Protein AF-A0A7Y5VVN1-F1 (afdb_monomer)

pLDDT: mean 83.32, std 8.62, range [53.25, 93.5]

Mean predicted aligned error: 12.23 Å

Solvent-accessible surface area (backbone atoms only — not comparable to full-atom values): 7296 Å² total; per-residue (Å²): 128,84,57,70,64,60,58,51,52,52,53,51,50,50,51,51,52,53,50,51,52,50,50,52,52,52,50,54,54,49,53,54,53,54,54,49,50,56,51,49,56,57,48,55,59,48,49,54,55,50,52,54,50,51,52,41,50,59,32,24,63,52,38,80,46,78,22,65,42,92,61,49,91,70,41,42,80,76,43,78,75,47,80,44,75,35,67,82,24,85,40,55,68,59,14,46,44,52,39,33,23,52,26,30,73,74,67,20,33,23,36,26,44,43,45,70,49,76,45,97,85,70,27,10,25,18,36,28,34,17,21,34,63,44,66,64,92,115

Secondary structure (DSSP, 8-state):
---HHHHHHHHHHHHHHHHHHHHHHHHHHHHHHHHHHHHHHHHHHHHHHHHHHHHHHHHHTT--EE-SSS-BTTEEEEEEEEEEEEEEESSHHHHHHHHHHHHHHTT-SEEEEEEEEE-TTS-EEEEEEEEEEEETT-

Sequence (138 aa):
MPDAWVVAWVAGGVCVVVLAVAIRWWQRRREAAYDARRRAELRESRGYLYMQQQELERLAARIIATSSTATIAGFQIVRQIEAVFTDGHISPTRAVDVLKALAAEKGGNAIVNLASERLPTGKCAARGDAVIVRTLDA

Radius of gyration: 32.01 Å; Cα contacts (8 Å, |Δi|>4): 205; chains: 1; bounding box: 62×28×98 Å

Nearest PDB structures (foldseek):
  1y2i-assembly1_C  TM=7.607E-01  e=6.158E-05  Shigella flexneri 2a str. 2457T
  2lqj-assembly1_A  TM=5.745E-01  e=5.758E+00  Mycobacterium tuberculosis
  1q5v-assembly1_D  TM=4.647E-01  e=3.005E+00  Escherichia coli
  7dl8-assembly1_D  TM=3.189E-01  e=4.439E+00  Trypanosoma brucei
  6dzs-assembly2_C  TM=3.617E-01  e=8.506E+00  Mycolicibacterium hassiacum DSM 44199

Foldseek 3Di:
DPDVVVVVVVVVVVVVVVVVVVVVVVVVVVVVVVVVVVVVVVVVVVVVVVVVVVLLQVLLVLQPEEELAPDTPQKDFPDWQFKFKDWDAQDQVVQVSNSSSVLSVSVANHWHNWDKDQDPVNIIMIITTGTHIDGPVD

Structure (mmCIF, N/CA/C/O backbone):
data_AF-A0A7Y5VVN1-F1
#
_entry.id   AF-A0A7Y5VVN1-F1
#
loop_
_atom_site.group_PDB
_atom_site.id
_atom_site.type_symbol
_atom_site.label_atom_id
_atom_site.label_alt_id
_atom_site.label_comp_id
_atom_site.label_asym_id
_atom_site.label_entity_id
_atom_site.label_seq_id
_atom_site.pdbx_PDB_ins_code
_atom_site.Cartn_x
_atom_site.Cartn_y
_atom_site.Cartn_z
_atom_site.occupancy
_atom_site.B_iso_or_equiv
_atom_site.auth_seq_id
_atom_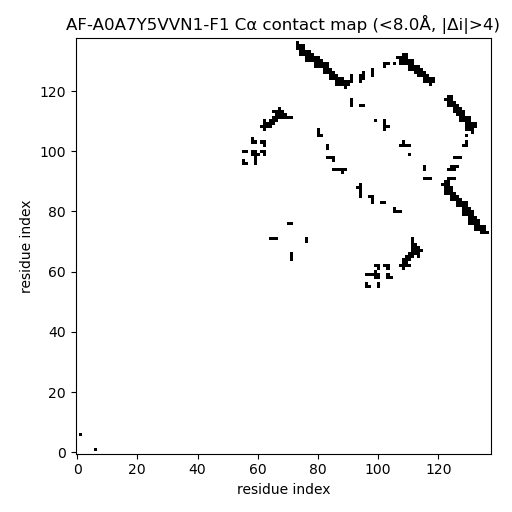site.auth_comp_id
_atom_site.auth_asym_id
_atom_site.auth_atom_id
_atom_site.pdbx_PDB_model_num
ATOM 1 N N . MET A 1 1 ? 28.825 9.425 -78.117 1.00 56.09 1 MET A N 1
ATOM 2 C CA . MET A 1 1 ? 29.309 8.386 -77.186 1.00 56.09 1 MET A CA 1
ATOM 3 C C . MET A 1 1 ? 29.594 9.092 -75.878 1.00 56.09 1 MET A C 1
ATOM 5 O O . MET A 1 1 ? 30.471 9.942 -75.904 1.00 56.09 1 MET A O 1
ATOM 9 N N . PRO A 1 2 ? 28.807 8.870 -74.812 1.00 60.62 2 PRO A N 1
ATOM 10 C CA . PRO A 1 2 ? 29.066 9.524 -73.538 1.00 60.62 2 PRO A CA 1
ATOM 11 C C . PRO A 1 2 ? 30.430 9.076 -73.013 1.00 60.62 2 PRO A C 1
ATOM 13 O O . PRO A 1 2 ? 30.760 7.890 -73.003 1.00 60.62 2 PRO A O 1
ATOM 16 N N . ASP A 1 3 ? 31.227 10.064 -72.654 1.00 64.56 3 ASP A N 1
ATOM 17 C CA . ASP A 1 3 ? 32.607 9.987 -72.211 1.00 64.56 3 ASP A CA 1
ATOM 18 C C . ASP A 1 3 ? 32.690 9.008 -71.033 1.00 64.56 3 ASP A C 1
ATOM 20 O O . ASP A 1 3 ? 31.977 9.153 -70.040 1.00 64.56 3 ASP A O 1
ATOM 24 N N . ALA A 1 4 ? 33.544 7.984 -71.139 1.00 71.50 4 ALA A N 1
ATOM 25 C CA . ALA A 1 4 ? 33.638 6.880 -70.172 1.00 71.50 4 ALA A CA 1
ATOM 26 C C . ALA A 1 4 ? 33.829 7.347 -68.711 1.00 71.50 4 ALA A C 1
ATOM 28 O O . ALA A 1 4 ? 33.466 6.646 -67.767 1.00 71.50 4 ALA A O 1
ATOM 29 N N . TRP A 1 5 ? 34.342 8.564 -68.530 1.00 64.50 5 TRP A N 1
ATOM 30 C CA . TRP A 1 5 ? 34.444 9.247 -67.247 1.00 64.50 5 TRP A CA 1
ATOM 31 C C . TRP A 1 5 ? 33.084 9.564 -66.614 1.00 64.50 5 TRP A C 1
ATOM 33 O O . TRP A 1 5 ? 32.902 9.314 -65.427 1.00 64.50 5 TRP A O 1
ATOM 43 N N . VAL A 1 6 ? 32.098 10.037 -67.379 1.00 71.56 6 VAL A N 1
ATOM 44 C CA . VAL A 1 6 ? 30.756 10.351 -66.857 1.00 71.56 6 VAL A CA 1
ATOM 45 C C . VAL A 1 6 ? 30.066 9.082 -66.354 1.00 71.56 6 VAL A C 1
ATOM 47 O O . VAL A 1 6 ? 29.467 9.082 -65.281 1.00 71.56 6 VAL A O 1
ATOM 50 N N . VAL A 1 7 ? 30.217 7.969 -67.075 1.00 74.00 7 VAL A N 1
ATOM 51 C CA . VAL A 1 7 ? 29.655 6.671 -66.669 1.00 74.00 7 VAL A CA 1
ATOM 52 C C . VAL A 1 7 ? 30.308 6.164 -65.379 1.00 74.00 7 VAL A C 1
ATOM 54 O O . VAL A 1 7 ? 29.606 5.682 -64.491 1.00 74.00 7 VAL A O 1
ATOM 57 N N . ALA A 1 8 ? 31.626 6.328 -65.230 1.00 74.50 8 ALA A N 1
ATOM 58 C CA . ALA A 1 8 ? 32.343 5.946 -64.015 1.00 74.50 8 ALA A CA 1
ATOM 59 C C . ALA A 1 8 ? 31.905 6.769 -62.787 1.00 74.50 8 ALA A C 1
ATOM 61 O O . ALA A 1 8 ? 31.679 6.205 -61.715 1.00 74.50 8 ALA A O 1
ATOM 62 N N . TRP A 1 9 ? 31.711 8.083 -62.945 1.00 77.38 9 TRP A N 1
ATOM 63 C CA . TRP A 1 9 ? 31.234 8.959 -61.867 1.00 77.38 9 TRP A CA 1
ATOM 64 C C . TRP A 1 9 ? 29.782 8.675 -61.471 1.00 77.38 9 TRP A C 1
ATOM 66 O O . TRP A 1 9 ? 29.466 8.637 -60.280 1.00 77.38 9 TRP A O 1
ATOM 76 N N . VAL A 1 10 ? 28.904 8.410 -62.443 1.00 78.69 10 VAL A N 1
ATOM 77 C CA . VAL A 1 10 ? 27.504 8.044 -62.174 1.00 78.69 10 VAL A CA 1
ATOM 78 C C . VAL A 1 10 ? 27.424 6.683 -61.476 1.00 78.69 10 VAL A C 1
ATOM 80 O O . VAL A 1 10 ? 26.712 6.553 -60.481 1.00 78.69 10 VAL A O 1
ATOM 83 N N . ALA A 1 11 ? 28.197 5.689 -61.923 1.00 80.12 11 ALA A N 1
ATOM 84 C CA . ALA A 1 11 ? 28.250 4.378 -61.276 1.00 80.12 11 ALA A CA 1
ATOM 85 C C . ALA A 1 11 ? 28.786 4.464 -59.835 1.00 80.12 11 ALA A C 1
ATOM 87 O O . ALA A 1 11 ? 28.209 3.871 -58.922 1.00 80.12 11 ALA A O 1
ATOM 88 N N . GLY A 1 12 ? 29.837 5.260 -59.606 1.00 80.12 12 GLY A N 1
ATOM 89 C CA . GLY A 1 12 ? 30.372 5.518 -58.267 1.00 80.12 12 GLY A CA 1
ATOM 90 C C . GLY A 1 12 ? 29.356 6.204 -57.348 1.00 80.12 12 GLY A C 1
ATOM 91 O O . GLY A 1 12 ? 29.161 5.771 -56.211 1.00 80.12 12 GLY A O 1
ATOM 92 N N . GLY A 1 13 ? 28.648 7.220 -57.852 1.00 83.69 13 GLY A N 1
ATOM 93 C CA . GLY A 1 13 ? 27.611 7.933 -57.103 1.00 83.69 13 GLY A CA 1
ATOM 94 C C . GLY A 1 13 ? 26.441 7.034 -56.700 1.00 83.69 13 GLY A C 1
ATOM 95 O O . GLY A 1 13 ? 26.008 7.063 -55.547 1.00 83.69 13 GLY A O 1
ATOM 96 N N . VAL A 1 14 ? 25.973 6.175 -57.611 1.00 87.44 14 VAL A N 1
ATOM 97 C CA . VAL A 1 14 ? 24.902 5.206 -57.323 1.00 87.44 14 VAL A CA 1
ATOM 98 C C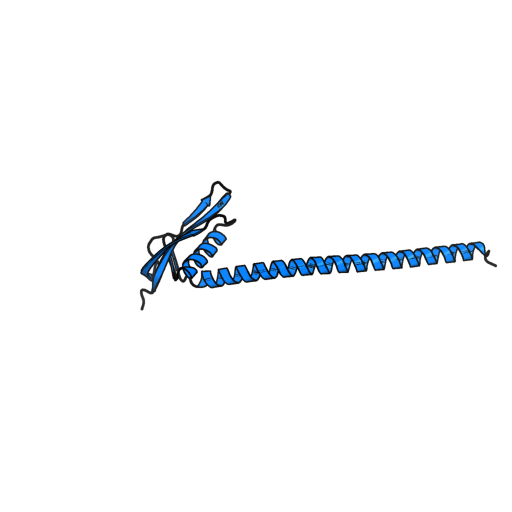 . VAL A 1 14 ? 25.336 4.218 -56.242 1.00 87.44 14 VAL A C 1
ATOM 100 O O . VAL A 1 14 ? 24.580 3.982 -55.299 1.00 87.44 14 VAL A O 1
ATOM 103 N N . CYS A 1 15 ? 26.563 3.697 -56.313 1.00 87.00 15 CYS A N 1
ATOM 104 C CA . CYS A 1 15 ? 27.092 2.805 -55.283 1.00 87.00 15 CYS A CA 1
ATOM 105 C C . CYS A 1 15 ? 27.110 3.470 -53.902 1.00 87.00 15 CYS A C 1
ATOM 107 O O . CYS A 1 15 ? 26.659 2.857 -52.937 1.00 87.00 15 CYS A O 1
ATOM 109 N N . VAL A 1 16 ? 27.553 4.727 -53.797 1.00 87.94 16 VAL A N 1
ATOM 110 C CA . VAL A 1 16 ? 27.586 5.460 -52.517 1.00 87.94 16 VAL A CA 1
ATOM 111 C C . VAL A 1 16 ? 26.180 5.678 -51.955 1.00 87.94 16 VAL A C 1
ATOM 113 O O . VAL A 1 16 ? 25.964 5.478 -50.759 1.00 87.94 16 VAL A O 1
ATOM 116 N N . VAL A 1 17 ? 25.206 6.032 -52.799 1.00 88.50 17 VAL A N 1
ATOM 117 C CA . VAL A 1 17 ? 23.811 6.224 -52.368 1.00 88.50 17 VAL A CA 1
ATOM 118 C C . VAL A 1 17 ? 23.209 4.913 -51.865 1.00 88.50 17 VAL A C 1
ATOM 120 O O . VAL A 1 17 ? 22.605 4.888 -50.792 1.00 88.50 17 VAL A O 1
ATOM 123 N N . VAL A 1 18 ? 23.417 3.807 -52.584 1.00 89.69 18 VAL A N 1
ATOM 124 C CA . VAL A 1 18 ? 22.940 2.480 -52.164 1.00 89.69 18 VAL A CA 1
ATOM 125 C C . VAL A 1 18 ? 23.575 2.070 -50.834 1.00 89.69 18 VAL A C 1
ATOM 127 O O . VAL A 1 18 ? 22.874 1.596 -49.937 1.00 89.69 18 VAL A O 1
ATOM 130 N N . LEU A 1 19 ? 24.876 2.318 -50.660 1.00 89.88 19 LEU A N 1
ATOM 131 C CA . LEU A 1 19 ? 25.596 2.002 -49.427 1.00 89.88 19 LEU A CA 1
ATOM 132 C C . LEU A 1 19 ? 25.097 2.848 -48.244 1.00 89.88 19 LEU A C 1
ATOM 134 O O . LEU A 1 19 ? 24.866 2.317 -47.158 1.00 89.88 19 LEU A O 1
ATOM 138 N N . ALA A 1 20 ? 24.847 4.141 -48.459 1.00 88.19 20 ALA A N 1
ATOM 139 C CA . ALA A 1 20 ? 24.303 5.038 -47.442 1.00 88.19 20 ALA A CA 1
ATOM 140 C C . ALA A 1 20 ? 22.882 4.636 -47.014 1.00 88.19 20 ALA A C 1
ATOM 142 O O . ALA A 1 20 ? 22.569 4.629 -45.820 1.00 88.19 20 ALA A O 1
ATOM 143 N N . VAL A 1 21 ? 22.028 4.244 -47.967 1.00 89.81 21 VAL A N 1
ATOM 144 C CA . VAL A 1 21 ? 20.674 3.746 -47.681 1.00 89.81 21 VAL A CA 1
ATOM 145 C C . VAL A 1 21 ? 20.737 2.435 -46.898 1.00 89.81 21 VAL A C 1
ATOM 147 O O . VAL A 1 21 ? 20.042 2.304 -45.890 1.00 89.81 21 VAL A O 1
ATOM 150 N N . ALA A 1 22 ? 21.605 1.500 -47.295 1.00 88.50 22 ALA A N 1
ATOM 151 C CA . ALA A 1 22 ? 21.787 0.229 -46.598 1.00 88.50 22 ALA A CA 1
ATOM 152 C C . ALA A 1 22 ? 22.268 0.430 -45.150 1.00 88.50 22 ALA A C 1
ATOM 154 O O . ALA A 1 22 ? 21.677 -0.133 -44.224 1.00 88.50 22 ALA A O 1
ATOM 155 N N . ILE A 1 23 ? 23.270 1.293 -44.933 1.00 87.69 23 ILE A N 1
ATOM 156 C CA . ILE A 1 23 ? 23.776 1.639 -43.594 1.00 87.69 23 ILE A CA 1
ATOM 157 C C . ILE A 1 23 ? 22.668 2.267 -42.746 1.00 87.69 23 ILE A C 1
ATOM 159 O O . ILE A 1 23 ? 22.456 1.857 -41.603 1.00 87.69 23 ILE A O 1
ATOM 163 N N . ARG A 1 24 ? 21.918 3.224 -43.301 1.00 88.25 24 ARG A N 1
ATOM 164 C CA . ARG A 1 24 ? 20.838 3.911 -42.581 1.00 88.25 24 ARG A CA 1
ATOM 165 C C . ARG A 1 24 ? 19.705 2.958 -42.199 1.00 88.25 24 ARG A C 1
ATOM 167 O O . ARG A 1 24 ? 19.129 3.084 -41.118 1.00 88.25 24 ARG A O 1
ATOM 174 N N . TRP A 1 25 ? 19.405 1.977 -43.047 1.00 85.50 25 TRP A N 1
ATOM 175 C CA . TRP A 1 25 ? 18.416 0.940 -42.753 1.00 85.50 25 TRP A CA 1
ATOM 176 C C . TRP A 1 25 ? 18.897 -0.023 -41.659 1.00 85.50 25 TRP A C 1
ATOM 178 O O . TRP A 1 25 ? 18.124 -0.397 -40.774 1.00 85.50 25 TRP A O 1
ATOM 188 N N . TRP A 1 26 ? 20.187 -0.372 -41.662 1.00 79.12 26 TRP A N 1
ATOM 189 C CA . TRP A 1 26 ? 20.816 -1.176 -40.612 1.00 79.12 26 TRP A CA 1
ATOM 190 C C . TRP A 1 26 ? 20.855 -0.465 -39.258 1.00 79.12 26 TRP A C 1
ATOM 192 O O . TRP A 1 26 ? 20.544 -1.081 -38.239 1.00 79.12 26 TRP A O 1
ATOM 202 N N . GLN A 1 27 ? 21.176 0.830 -39.240 1.00 81.00 27 GLN A N 1
ATOM 203 C CA . GLN A 1 27 ? 21.161 1.645 -38.023 1.00 81.00 27 GLN A CA 1
ATOM 204 C C . GLN A 1 27 ? 19.752 1.733 -37.431 1.00 81.00 27 GLN A C 1
ATOM 206 O O . GLN A 1 27 ? 19.569 1.381 -36.268 1.00 81.00 27 GLN A O 1
ATOM 211 N N . ARG A 1 28 ? 18.735 2.045 -38.248 1.00 78.25 28 ARG A N 1
ATOM 212 C CA . ARG A 1 28 ? 17.332 2.070 -37.793 1.00 78.25 28 ARG A CA 1
ATOM 213 C C . ARG A 1 28 ? 16.853 0.727 -37.244 1.00 78.25 28 ARG A C 1
ATOM 215 O O . ARG A 1 28 ? 16.117 0.686 -36.260 1.00 78.25 28 ARG A O 1
ATOM 222 N N . ARG A 1 29 ? 17.264 -0.389 -37.857 1.00 74.12 29 ARG A N 1
ATOM 223 C CA . ARG A 1 29 ? 16.933 -1.729 -37.342 1.00 74.12 29 ARG A CA 1
ATOM 224 C C 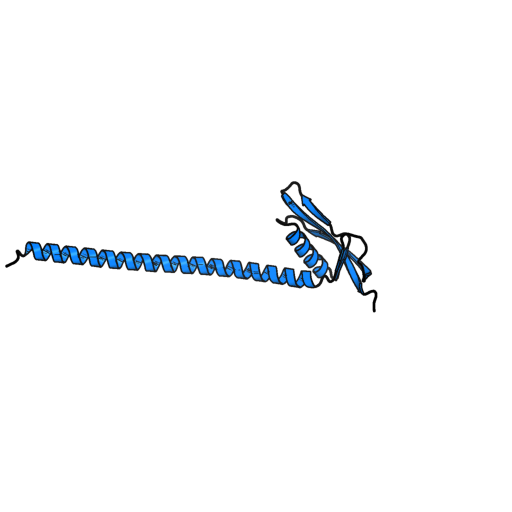. ARG A 1 29 ? 17.630 -2.033 -36.018 1.00 74.12 29 ARG A C 1
ATOM 226 O O . ARG A 1 29 ? 17.023 -2.670 -35.160 1.00 74.12 29 ARG A O 1
ATOM 233 N N . ARG A 1 30 ? 18.876 -1.585 -35.833 1.00 73.31 30 ARG A N 1
ATOM 234 C CA . ARG A 1 30 ? 19.587 -1.738 -34.556 1.00 73.31 30 ARG A CA 1
ATOM 235 C C . ARG A 1 30 ? 18.943 -0.902 -33.454 1.00 73.31 30 ARG A C 1
ATOM 237 O O . ARG A 1 30 ? 18.696 -1.445 -32.384 1.00 73.31 30 ARG A O 1
ATOM 244 N N . GLU A 1 31 ? 18.594 0.353 -33.722 1.00 73.75 31 GLU A N 1
ATOM 245 C CA . GLU A 1 31 ? 17.892 1.233 -32.772 1.00 73.75 31 GLU A CA 1
ATOM 246 C C . GLU A 1 31 ? 16.571 0.609 -32.292 1.00 73.75 31 GLU A C 1
ATOM 248 O O . GLU A 1 31 ? 16.335 0.498 -31.089 1.00 73.75 31 GLU A O 1
ATOM 253 N N . ALA A 1 32 ? 15.773 0.057 -33.214 1.00 71.50 32 ALA A N 1
ATOM 254 C CA . ALA A 1 32 ? 14.531 -0.636 -32.870 1.00 71.50 32 ALA A CA 1
ATOM 255 C C . ALA A 1 32 ? 14.745 -1.861 -31.956 1.00 71.50 32 ALA A C 1
ATOM 257 O O . ALA A 1 32 ? 13.909 -2.142 -31.094 1.00 71.50 32 ALA A O 1
ATOM 258 N N . ALA A 1 33 ? 15.861 -2.583 -32.111 1.00 72.25 33 ALA A N 1
ATOM 259 C CA . ALA A 1 33 ? 16.192 -3.730 -31.269 1.00 72.25 33 ALA A CA 1
ATOM 260 C C . ALA A 1 33 ? 16.634 -3.314 -29.853 1.00 72.25 33 ALA A C 1
ATOM 262 O O . ALA A 1 33 ? 16.254 -3.969 -28.880 1.00 72.25 33 ALA A O 1
ATOM 263 N N . TYR A 1 34 ? 17.387 -2.217 -29.718 1.00 71.44 34 TYR A N 1
ATOM 264 C CA . TYR A 1 34 ? 17.757 -1.662 -28.410 1.00 71.44 34 TYR A CA 1
ATOM 265 C C . TYR A 1 34 ? 16.530 -1.125 -27.656 1.00 71.44 34 TYR A C 1
ATOM 267 O O . TYR A 1 34 ? 16.351 -1.435 -26.476 1.00 71.44 34 TYR A O 1
ATOM 275 N N . ASP A 1 35 ? 15.628 -0.425 -28.347 1.00 74.06 35 ASP A N 1
ATOM 276 C CA . ASP A 1 35 ? 14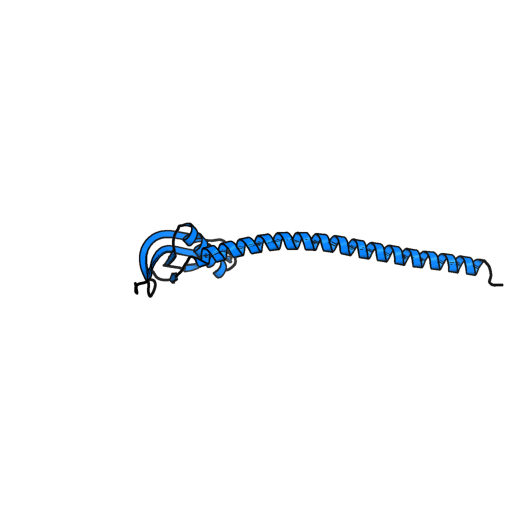.384 0.079 -27.754 1.00 74.06 35 ASP A CA 1
ATOM 277 C C . ASP A 1 35 ? 13.415 -1.038 -27.354 1.00 74.06 35 ASP A C 1
ATOM 279 O O . ASP A 1 35 ? 12.660 -0.891 -26.389 1.00 74.06 35 ASP A O 1
ATOM 283 N N . ALA A 1 36 ? 13.396 -2.154 -28.089 1.00 73.25 36 ALA A N 1
ATOM 284 C CA . ALA A 1 36 ? 12.585 -3.317 -27.740 1.00 73.25 36 ALA A CA 1
ATOM 285 C C . ALA A 1 36 ? 13.078 -3.980 -26.445 1.00 73.25 36 ALA A C 1
ATOM 287 O O . ALA A 1 36 ? 12.259 -4.322 -25.591 1.00 73.25 36 ALA A O 1
ATOM 288 N N . ARG A 1 37 ? 14.402 -4.096 -26.265 1.00 72.75 37 ARG A N 1
ATOM 289 C CA . ARG A 1 37 ? 15.011 -4.641 -25.040 1.00 72.75 37 ARG A CA 1
ATOM 290 C C . ARG A 1 37 ? 14.747 -3.747 -23.830 1.00 72.75 37 ARG A C 1
ATOM 292 O O . ARG A 1 37 ? 14.221 -4.227 -22.832 1.00 72.75 37 ARG A O 1
ATOM 299 N N . ARG A 1 38 ? 14.961 -2.432 -23.964 1.00 69.88 38 ARG A N 1
ATOM 300 C CA . ARG A 1 38 ? 14.610 -1.451 -22.919 1.00 69.88 38 ARG A CA 1
ATOM 301 C C . ARG A 1 38 ? 13.128 -1.496 -22.541 1.00 69.88 38 ARG A C 1
ATOM 303 O O . ARG A 1 38 ? 12.781 -1.378 -21.370 1.00 69.88 38 ARG A O 1
ATOM 310 N N . ARG A 1 39 ? 12.232 -1.669 -23.519 1.00 69.06 39 ARG A N 1
ATOM 311 C CA . ARG A 1 39 ? 10.790 -1.809 -23.257 1.00 69.06 39 ARG A CA 1
ATOM 312 C C . ARG A 1 39 ? 10.438 -3.125 -22.563 1.00 69.06 39 ARG A C 1
ATOM 314 O O . ARG A 1 39 ? 9.482 -3.129 -21.793 1.00 69.06 39 ARG A O 1
ATOM 321 N N . ALA A 1 40 ? 11.164 -4.211 -22.824 1.00 72.81 40 ALA A N 1
ATOM 322 C CA . ALA A 1 40 ? 10.956 -5.492 -22.152 1.00 72.81 40 ALA A CA 1
ATOM 323 C C . ALA A 1 40 ? 11.338 -5.414 -20.666 1.00 72.81 40 ALA A C 1
ATOM 325 O O . ALA A 1 40 ? 10.506 -5.731 -19.821 1.00 72.81 40 ALA A O 1
ATOM 326 N N . GLU A 1 41 ? 12.515 -4.867 -20.351 1.00 75.50 41 GLU A N 1
ATOM 327 C CA . GLU A 1 41 ? 12.968 -4.659 -18.965 1.00 75.50 41 GLU A CA 1
ATOM 328 C C . GLU A 1 41 ? 11.987 -3.773 -18.176 1.00 75.50 41 GLU A C 1
ATOM 330 O O . GLU A 1 41 ? 11.567 -4.108 -17.069 1.00 75.50 41 GLU A O 1
ATOM 335 N N . LEU A 1 42 ? 11.515 -2.676 -18.784 1.00 69.44 42 LEU A N 1
ATOM 336 C CA . LEU A 1 42 ? 10.521 -1.797 -18.157 1.00 69.44 42 LEU A CA 1
ATOM 337 C C . LEU A 1 42 ? 9.161 -2.476 -17.923 1.00 69.44 42 LEU A C 1
ATOM 339 O O . LEU A 1 42 ? 8.443 -2.085 -17.001 1.00 69.44 42 LEU A O 1
ATOM 343 N N . ARG A 1 43 ? 8.767 -3.456 -18.747 1.00 71.56 43 ARG A N 1
ATOM 344 C CA . ARG A 1 43 ? 7.519 -4.216 -18.543 1.00 71.56 43 ARG A CA 1
ATOM 345 C C . ARG A 1 43 ? 7.644 -5.177 -17.370 1.00 71.56 43 ARG A C 1
ATOM 347 O O . ARG A 1 43 ? 6.699 -5.285 -16.595 1.00 71.56 43 ARG A O 1
ATOM 354 N N . GLU A 1 44 ? 8.795 -5.820 -17.223 1.00 73.56 44 GLU A N 1
ATOM 355 C CA . GLU A 1 44 ? 9.046 -6.782 -16.152 1.00 73.56 44 GLU A CA 1
ATOM 356 C C . GLU A 1 44 ? 9.033 -6.104 -14.775 1.00 73.56 44 GLU A C 1
ATOM 358 O O . GLU A 1 44 ? 8.271 -6.506 -13.893 1.00 73.56 44 GLU A O 1
ATOM 363 N N . SER A 1 45 ? 9.745 -4.979 -14.620 1.00 73.81 45 SER A N 1
ATOM 364 C CA . SER A 1 45 ? 9.715 -4.205 -13.369 1.00 73.81 45 SER A CA 1
ATOM 365 C C . SER A 1 45 ? 8.318 -3.676 -13.030 1.00 73.81 45 SER A C 1
ATOM 367 O O . SER A 1 45 ? 7.918 -3.668 -11.866 1.00 73.81 45 SER A O 1
ATOM 369 N N . ARG A 1 46 ? 7.546 -3.239 -14.037 1.00 70.88 46 ARG A N 1
ATOM 370 C CA . ARG A 1 46 ? 6.166 -2.769 -13.826 1.00 70.88 46 ARG A CA 1
ATOM 371 C C . ARG A 1 46 ? 5.231 -3.898 -13.405 1.00 70.88 46 ARG A C 1
ATOM 373 O O . ARG A 1 46 ? 4.383 -3.666 -12.550 1.00 70.88 46 ARG A O 1
ATOM 380 N N . GLY A 1 47 ? 5.396 -5.094 -13.970 1.00 72.75 47 GLY A N 1
ATOM 381 C CA . GLY A 1 47 ? 4.610 -6.271 -13.599 1.00 72.75 47 GLY A CA 1
ATOM 382 C C . GLY A 1 47 ? 4.795 -6.645 -12.129 1.00 72.75 47 GLY A C 1
ATOM 383 O O . GLY A 1 47 ? 3.810 -6.849 -11.425 1.00 72.75 47 GLY A O 1
ATOM 384 N N . TYR A 1 48 ? 6.038 -6.636 -11.641 1.00 74.75 48 TYR A N 1
ATOM 385 C CA . TYR A 1 48 ? 6.338 -6.916 -10.234 1.00 74.75 48 TYR A CA 1
ATOM 386 C C . TYR A 1 48 ? 5.680 -5.908 -9.278 1.00 74.75 48 TYR A C 1
ATOM 388 O O . TYR A 1 48 ? 5.026 -6.294 -8.309 1.00 74.75 48 TYR A O 1
ATOM 396 N N . LEU A 1 49 ? 5.787 -4.608 -9.582 1.00 73.75 49 LEU A N 1
ATOM 397 C CA . LEU A 1 49 ? 5.144 -3.560 -8.781 1.00 73.75 49 LEU A CA 1
ATOM 398 C C . LEU A 1 49 ? 3.618 -3.689 -8.778 1.00 73.75 49 LEU A C 1
ATOM 400 O O . LEU A 1 49 ? 2.987 -3.434 -7.754 1.00 73.75 49 LEU A O 1
ATOM 404 N N . TYR A 1 50 ? 3.032 -4.083 -9.909 1.00 74.06 50 TYR A N 1
ATOM 405 C CA . TYR A 1 50 ? 1.593 -4.284 -10.020 1.00 74.06 50 TYR A CA 1
ATOM 406 C C . TYR A 1 50 ? 1.122 -5.456 -9.152 1.00 74.06 50 TYR A C 1
ATOM 408 O O . TYR A 1 50 ? 0.146 -5.313 -8.422 1.00 74.06 50 TYR A O 1
ATOM 416 N N . MET A 1 51 ? 1.853 -6.579 -9.154 1.00 76.62 51 MET A N 1
ATOM 417 C CA . MET A 1 51 ? 1.530 -7.723 -8.293 1.00 76.62 51 MET A CA 1
ATOM 418 C C . MET A 1 51 ? 1.604 -7.362 -6.804 1.00 76.62 51 MET A C 1
ATOM 420 O O . MET A 1 51 ? 0.662 -7.652 -6.069 1.00 76.62 51 MET A O 1
ATOM 424 N N . GLN A 1 52 ? 2.649 -6.646 -6.370 1.00 77.81 52 GLN A N 1
ATOM 425 C CA . GLN A 1 52 ? 2.756 -6.191 -4.977 1.00 77.81 52 GLN A CA 1
ATOM 426 C C . GLN A 1 52 ? 1.609 -5.259 -4.562 1.00 77.81 52 GLN A C 1
ATOM 428 O O . GLN A 1 52 ? 1.103 -5.350 -3.444 1.00 77.81 52 GLN A O 1
ATOM 433 N N . GLN A 1 53 ? 1.186 -4.352 -5.448 1.00 75.00 53 GLN A N 1
ATOM 434 C CA . GLN A 1 53 ? 0.037 -3.485 -5.174 1.00 75.00 53 GLN A CA 1
ATOM 435 C C . GLN A 1 53 ? -1.248 -4.296 -5.017 1.00 75.00 53 GLN A C 1
ATOM 437 O O . GLN A 1 53 ? -2.027 -4.035 -4.104 1.00 75.00 53 GLN A O 1
ATOM 442 N N . GLN A 1 54 ? -1.436 -5.309 -5.860 1.00 78.69 54 GLN A N 1
ATOM 443 C CA . GLN A 1 54 ? -2.618 -6.158 -5.825 1.00 78.69 54 GLN A CA 1
ATOM 444 C C . GLN A 1 54 ? -2.686 -7.013 -4.551 1.00 78.69 54 GLN A C 1
ATOM 446 O O . GLN A 1 54 ? -3.766 -7.234 -4.007 1.00 78.69 54 GLN A O 1
ATOM 451 N N . GLU A 1 55 ? -1.546 -7.490 -4.050 1.00 78.75 55 GLU A N 1
ATOM 452 C CA . GLU A 1 55 ? -1.472 -8.204 -2.771 1.00 78.75 55 GLU A CA 1
ATOM 453 C C . GLU A 1 55 ? -1.817 -7.299 -1.587 1.00 78.75 55 GLU A C 1
ATOM 455 O O . GLU A 1 55 ? -2.624 -7.686 -0.740 1.00 78.75 55 GLU A O 1
ATOM 460 N N . LEU A 1 56 ? -1.278 -6.075 -1.562 1.00 75.88 56 LEU A N 1
ATOM 461 C CA . LEU A 1 56 ? -1.628 -5.077 -0.548 1.00 75.88 56 LEU A CA 1
ATOM 462 C C . LEU A 1 56 ? -3.120 -4.748 -0.573 1.00 75.88 56 LEU A C 1
ATOM 464 O O . LEU A 1 56 ? -3.748 -4.703 0.480 1.00 75.88 56 LEU A O 1
ATOM 468 N N . GLU A 1 57 ? -3.699 -4.574 -1.760 1.00 76.62 57 GLU A N 1
ATOM 469 C CA . GLU A 1 57 ? -5.126 -4.300 -1.919 1.00 76.62 57 GLU A CA 1
ATOM 470 C C . GLU A 1 57 ? -5.983 -5.473 -1.422 1.00 76.62 57 GLU A C 1
ATOM 472 O O . GLU A 1 57 ? -6.949 -5.270 -0.687 1.00 76.62 57 GLU A O 1
ATOM 477 N N . ARG A 1 58 ? -5.590 -6.717 -1.726 1.00 77.69 58 ARG A N 1
ATOM 478 C CA . ARG A 1 58 ? -6.267 -7.923 -1.218 1.00 77.69 58 ARG A CA 1
ATOM 479 C C . ARG A 1 58 ? -6.201 -8.042 0.302 1.00 77.69 58 ARG A C 1
ATOM 481 O O . ARG A 1 58 ? -7.183 -8.455 0.914 1.00 77.69 58 ARG A O 1
ATOM 488 N N . LEU A 1 59 ? -5.060 -7.721 0.911 1.00 76.50 59 LEU A N 1
ATOM 489 C CA . LEU A 1 59 ? -4.906 -7.736 2.368 1.00 76.50 59 LEU A CA 1
ATOM 490 C C . LEU A 1 59 ? -5.717 -6.611 3.013 1.00 76.50 59 LEU A C 1
ATOM 492 O O . LEU A 1 59 ? -6.451 -6.861 3.966 1.00 76.50 59 LEU A O 1
ATOM 496 N N . ALA A 1 60 ? -5.658 -5.403 2.453 1.00 70.81 60 ALA A N 1
ATOM 497 C CA . ALA A 1 60 ? -6.432 -4.263 2.923 1.00 70.81 60 ALA A CA 1
ATOM 498 C C . ALA A 1 60 ? -7.947 -4.497 2.808 1.00 70.81 60 ALA A C 1
ATOM 500 O O . ALA A 1 60 ? -8.691 -4.074 3.689 1.00 70.81 60 ALA A O 1
ATOM 501 N N . ALA A 1 61 ? -8.407 -5.226 1.785 1.00 79.81 61 ALA A N 1
ATOM 502 C CA . ALA A 1 61 ? -9.813 -5.592 1.605 1.00 79.81 61 ALA A CA 1
ATOM 503 C C . ALA A 1 61 ? -10.358 -6.539 2.692 1.00 79.81 61 ALA A C 1
ATOM 505 O O . ALA A 1 61 ? -11.572 -6.662 2.838 1.00 79.81 61 ALA A O 1
ATOM 506 N N . ARG A 1 62 ? -9.494 -7.198 3.481 1.00 84.62 62 ARG A N 1
ATOM 507 C CA . ARG A 1 62 ? -9.927 -7.991 4.649 1.00 84.62 62 ARG A CA 1
ATOM 508 C C . ARG A 1 62 ? -10.399 -7.116 5.810 1.00 84.62 62 ARG A C 1
ATOM 510 O O . ARG A 1 62 ? -11.079 -7.617 6.705 1.00 84.62 62 ARG A O 1
ATOM 517 N N . ILE A 1 63 ? -10.046 -5.831 5.802 1.00 86.12 63 ILE A N 1
ATOM 518 C CA . ILE A 1 63 ? -10.530 -4.857 6.773 1.00 86.12 63 ILE A CA 1
ATOM 519 C C . ILE A 1 63 ? -11.937 -4.418 6.366 1.00 86.12 63 ILE A C 1
ATOM 521 O O . ILE A 1 63 ? -12.117 -3.680 5.400 1.00 86.12 63 ILE A O 1
ATOM 525 N N . ILE A 1 64 ? -12.936 -4.868 7.122 1.00 86.81 64 ILE A N 1
ATOM 526 C CA . ILE A 1 64 ? -14.357 -4.623 6.843 1.00 86.81 64 ILE A CA 1
ATOM 527 C C . ILE A 1 64 ? -14.827 -3.251 7.330 1.00 86.81 64 ILE A C 1
ATOM 529 O O . ILE A 1 64 ? -15.828 -2.736 6.840 1.00 86.81 64 ILE A O 1
ATOM 533 N N . ALA A 1 65 ? -14.113 -2.650 8.285 1.00 86.56 65 ALA A N 1
ATOM 534 C CA . ALA A 1 65 ? -14.449 -1.337 8.815 1.00 86.56 65 ALA A CA 1
ATOM 535 C C . ALA A 1 65 ? -13.216 -0.580 9.323 1.00 86.56 65 ALA A C 1
ATOM 537 O O . ALA A 1 65 ? -12.311 -1.147 9.936 1.00 86.56 65 ALA A O 1
ATOM 538 N N . THR A 1 66 ? -13.208 0.733 9.105 1.00 88.94 66 THR A N 1
ATOM 539 C CA . THR A 1 66 ? -12.220 1.650 9.680 1.00 88.94 66 THR A CA 1
ATOM 540 C C . THR A 1 66 ? -12.928 2.830 10.319 1.00 88.94 66 THR A C 1
ATOM 542 O O . THR A 1 66 ? -13.786 3.435 9.678 1.00 88.94 66 THR A O 1
ATOM 545 N N . SER A 1 67 ? -12.539 3.187 11.539 1.00 90.25 67 SER A N 1
ATOM 546 C CA . SER A 1 67 ? -13.030 4.375 12.232 1.00 90.25 67 SER A CA 1
ATOM 547 C C . SER A 1 67 ? -11.874 5.216 12.758 1.00 90.25 67 SER A C 1
ATOM 549 O O . SER A 1 67 ? -10.854 4.694 13.209 1.00 90.25 67 SER A O 1
ATOM 551 N N . SER A 1 68 ? -12.047 6.534 12.708 1.00 88.81 68 SER A N 1
ATOM 552 C CA . SER A 1 68 ? -11.156 7.496 13.359 1.00 88.81 68 SER A CA 1
ATOM 553 C C . SER A 1 68 ? -11.378 7.577 14.872 1.00 88.81 68 SER A C 1
ATOM 555 O O . SER A 1 68 ? -10.556 8.152 15.579 1.00 88.81 68 SER A O 1
ATOM 557 N N . THR A 1 69 ? -12.468 7.000 15.382 1.00 89.06 69 THR A N 1
ATOM 558 C CA . THR A 1 69 ? -12.794 6.949 16.811 1.00 89.06 69 THR A CA 1
ATOM 559 C C . THR A 1 69 ? -12.595 5.541 17.373 1.00 89.06 69 THR A C 1
ATOM 561 O O . THR A 1 69 ? -12.341 4.587 16.634 1.00 89.06 69 THR A O 1
ATOM 564 N N . ALA A 1 70 ? -12.740 5.402 18.693 1.00 87.19 70 ALA A N 1
ATOM 565 C CA . ALA A 1 70 ? -12.654 4.124 19.400 1.00 87.19 70 ALA A CA 1
ATOM 566 C C . ALA A 1 70 ? -13.854 3.189 19.143 1.00 87.19 70 ALA A C 1
ATOM 568 O O . ALA A 1 70 ? -13.874 2.066 19.639 1.00 87.19 70 ALA A O 1
ATOM 569 N N . THR A 1 71 ? -14.869 3.639 18.400 1.00 87.00 71 THR A N 1
ATOM 570 C CA . THR A 1 71 ? -16.090 2.882 18.104 1.00 87.00 71 THR A CA 1
ATOM 571 C C . THR A 1 71 ? -16.348 2.836 16.605 1.00 87.00 71 THR A C 1
ATOM 573 O O . THR A 1 71 ? -15.936 3.718 15.851 1.00 87.00 71 THR A O 1
ATOM 576 N N . ILE A 1 72 ? -17.038 1.789 16.155 1.00 87.06 72 ILE A N 1
ATOM 577 C CA . ILE A 1 72 ? -17.399 1.597 14.750 1.00 87.06 72 ILE A CA 1
ATOM 578 C C . ILE A 1 72 ? -18.919 1.453 14.683 1.00 87.06 72 ILE A C 1
ATOM 580 O O . ILE A 1 72 ? -19.493 0.573 15.319 1.00 87.06 72 ILE A O 1
ATOM 584 N N . ALA A 1 73 ? -19.581 2.330 13.927 1.00 85.62 73 ALA A N 1
ATOM 585 C CA . ALA A 1 73 ? -21.034 2.299 13.784 1.00 85.62 73 ALA A CA 1
ATOM 586 C C . ALA A 1 73 ? -21.494 0.984 13.132 1.00 85.62 73 ALA A C 1
ATOM 588 O O . ALA A 1 73 ? -20.963 0.595 12.096 1.00 85.62 73 ALA A O 1
ATOM 589 N N . GLY A 1 74 ? -22.473 0.306 13.741 1.00 85.88 74 GLY A N 1
ATOM 590 C CA . GLY A 1 74 ? -22.989 -0.984 13.259 1.00 85.88 74 GLY A CA 1
ATOM 591 C C . GLY A 1 74 ? -22.137 -2.204 13.634 1.00 85.88 74 GLY A C 1
ATOM 592 O O . GLY A 1 74 ? -22.492 -3.328 13.281 1.00 85.88 74 GLY A O 1
ATOM 593 N N . PHE A 1 75 ? -21.047 -2.017 14.388 1.00 89.25 75 PHE A N 1
ATOM 594 C CA . PHE A 1 75 ? -20.161 -3.099 14.804 1.00 89.25 75 PHE A CA 1
ATOM 595 C C . PHE A 1 75 ? -19.861 -3.080 16.309 1.00 89.25 75 PHE A C 1
ATOM 597 O O . PHE A 1 75 ? -19.639 -2.033 16.913 1.00 89.25 75 PHE A O 1
ATOM 604 N N . GLN A 1 76 ? -19.785 -4.265 16.911 1.00 89.69 76 GLN A N 1
ATOM 605 C CA . GLN A 1 76 ? -19.302 -4.477 18.270 1.00 89.69 76 GLN A CA 1
ATOM 606 C C . GLN A 1 76 ? -17.850 -4.961 18.238 1.00 89.69 76 GLN A C 1
ATOM 608 O O . GLN A 1 76 ? -17.519 -5.916 17.533 1.00 89.69 76 GLN A O 1
ATOM 613 N N . ILE A 1 77 ? -16.984 -4.326 19.029 1.00 90.12 77 ILE A N 1
ATOM 614 C CA . ILE A 1 77 ? -15.589 -4.746 19.197 1.00 90.12 77 ILE A CA 1
ATOM 615 C C . ILE A 1 77 ? -15.558 -5.976 20.104 1.00 90.12 77 ILE A C 1
ATOM 617 O O . ILE A 1 77 ? -15.909 -5.905 21.277 1.00 90.12 77 ILE A O 1
ATOM 621 N N . VAL A 1 78 ? -15.142 -7.109 19.542 1.00 90.06 78 VAL A N 1
ATOM 622 C CA . VAL A 1 78 ? -15.029 -8.396 20.239 1.00 90.06 78 VAL A CA 1
ATOM 623 C C . VAL A 1 78 ? -13.684 -8.502 20.949 1.00 90.06 78 VAL A C 1
ATOM 625 O O . VAL A 1 78 ? -13.603 -9.005 22.066 1.00 90.06 78 VAL A O 1
ATOM 628 N N . ARG A 1 79 ? -12.610 -8.053 20.291 1.00 91.06 79 ARG A N 1
ATOM 629 C CA . ARG A 1 79 ? -11.245 -8.164 20.811 1.00 91.06 79 ARG A CA 1
ATOM 630 C C . ARG A 1 79 ? -10.348 -7.083 20.223 1.00 91.06 79 ARG A C 1
ATOM 632 O O . ARG A 1 79 ? -10.363 -6.871 19.015 1.00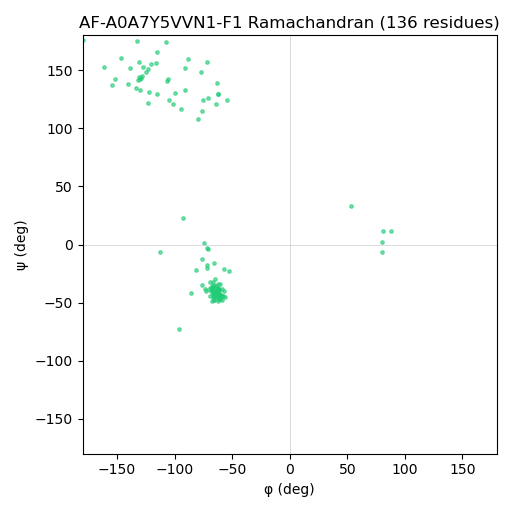 91.06 79 ARG A O 1
ATOM 639 N N . GLN A 1 80 ? -9.513 -6.472 21.057 1.00 90.50 80 GLN A N 1
ATOM 640 C CA . GLN A 1 80 ? -8.393 -5.651 20.601 1.00 90.50 80 GLN A CA 1
ATOM 641 C C . GLN A 1 80 ? -7.140 -6.519 20.455 1.00 90.50 80 GLN A C 1
ATOM 643 O O . GLN A 1 80 ? -6.861 -7.348 21.323 1.00 90.50 80 GLN A O 1
ATOM 648 N N . ILE A 1 81 ? -6.437 -6.378 19.330 1.00 90.25 81 ILE A N 1
ATOM 649 C CA . ILE A 1 81 ? -5.233 -7.157 19.027 1.00 90.25 81 ILE A CA 1
ATOM 650 C C . ILE A 1 81 ? -3.998 -6.353 19.412 1.00 90.25 81 ILE A C 1
ATOM 652 O O . ILE A 1 81 ? -3.336 -6.683 20.390 1.00 90.25 81 ILE A O 1
ATOM 656 N N . GLU A 1 82 ? -3.685 -5.312 18.643 1.00 90.31 82 GLU A N 1
ATOM 657 C CA . GLU A 1 82 ? -2.442 -4.556 18.791 1.00 90.31 82 GLU A CA 1
ATOM 658 C C . GLU A 1 82 ? -2.563 -3.186 18.114 1.00 90.31 82 GLU A C 1
ATOM 660 O O . GLU A 1 82 ? -3.311 -3.025 17.145 1.00 90.31 82 GLU A O 1
ATOM 665 N N . ALA A 1 83 ? -1.800 -2.211 18.607 1.00 90.38 83 ALA A N 1
ATOM 666 C CA . ALA A 1 83 ? -1.593 -0.949 17.913 1.00 90.38 83 ALA A CA 1
ATOM 667 C C . ALA A 1 83 ? -0.701 -1.171 16.682 1.00 90.38 83 ALA A C 1
ATOM 669 O O . ALA A 1 83 ? 0.403 -1.706 16.778 1.00 90.38 83 ALA A O 1
ATOM 670 N N . VAL A 1 84 ? -1.180 -0.741 15.521 1.00 91.81 84 VAL A N 1
ATOM 671 C CA . VAL A 1 84 ? -0.457 -0.784 14.252 1.00 91.81 84 VAL A CA 1
ATOM 672 C C . VAL A 1 84 ? -0.010 0.619 13.853 1.00 91.81 84 VAL A C 1
ATOM 674 O O . VAL A 1 84 ? -0.728 1.607 14.025 1.00 91.81 84 VAL A O 1
ATOM 677 N N . PHE A 1 85 ? 1.200 0.707 13.310 1.00 91.56 85 PHE A N 1
ATOM 678 C CA . PHE A 1 85 ? 1.815 1.958 12.883 1.00 91.56 85 PHE A CA 1
ATOM 679 C C . PHE A 1 85 ? 2.579 1.748 11.580 1.00 91.56 85 PHE A C 1
ATOM 681 O O . PHE A 1 85 ? 3.284 0.751 11.424 1.00 91.56 85 PHE A O 1
ATOM 688 N N . THR A 1 86 ? 2.453 2.696 10.656 1.00 90.75 86 THR A N 1
ATOM 689 C CA . THR A 1 86 ? 3.240 2.748 9.423 1.00 90.75 86 THR A CA 1
ATOM 690 C C . THR A 1 86 ? 3.796 4.147 9.232 1.00 90.75 86 THR A C 1
ATOM 692 O O . THR A 1 86 ? 3.115 5.140 9.498 1.00 90.75 86 THR A O 1
ATOM 695 N N . ASP A 1 87 ? 5.030 4.240 8.748 1.00 89.62 87 ASP A N 1
ATOM 696 C CA . ASP A 1 87 ? 5.669 5.502 8.416 1.00 89.62 87 ASP A CA 1
ATOM 697 C C . ASP A 1 87 ? 6.339 5.464 7.042 1.00 89.62 87 ASP A C 1
ATOM 699 O O . ASP A 1 87 ? 6.376 4.466 6.324 1.00 89.62 87 ASP A O 1
ATOM 703 N N . GLY A 1 88 ? 6.847 6.623 6.637 1.00 85.50 88 GLY A N 1
ATOM 704 C CA . GLY A 1 88 ? 7.730 6.689 5.486 1.00 85.50 88 GLY A CA 1
ATOM 705 C C . GLY A 1 88 ? 7.035 6.695 4.120 1.00 85.50 88 GLY A C 1
ATOM 706 O O . GLY A 1 88 ? 7.719 6.575 3.101 1.00 85.50 88 GLY A O 1
ATOM 707 N N . HIS A 1 89 ? 5.716 6.883 4.061 1.00 88.19 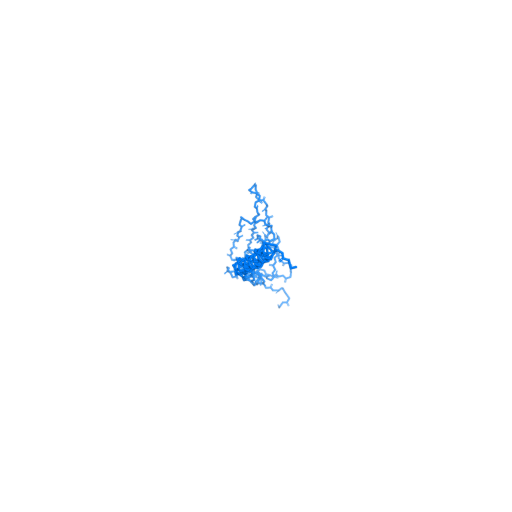89 HIS A N 1
ATOM 708 C CA . HIS A 1 89 ? 4.961 6.835 2.808 1.00 88.19 89 HIS A CA 1
ATOM 709 C C . HIS A 1 89 ? 4.831 8.205 2.127 1.00 88.19 89 HIS A C 1
ATOM 711 O O . HIS A 1 89 ? 4.851 9.249 2.768 1.00 88.19 89 HIS A O 1
ATOM 717 N N . ILE A 1 90 ? 4.697 8.218 0.799 1.00 85.19 90 ILE A N 1
ATOM 718 C CA . ILE A 1 90 ? 4.620 9.465 0.012 1.00 85.19 90 ILE A CA 1
ATOM 719 C C . ILE A 1 90 ? 3.235 10.124 0.133 1.00 85.19 90 ILE A C 1
ATOM 721 O O . ILE A 1 90 ? 3.138 11.349 0.155 1.00 85.19 90 ILE A O 1
ATOM 725 N N . SER A 1 91 ? 2.169 9.323 0.229 1.00 87.44 91 SER A N 1
ATOM 726 C CA . SER A 1 91 ? 0.788 9.797 0.349 1.00 87.44 91 SER A CA 1
ATOM 727 C C . SER A 1 91 ? 0.109 9.243 1.607 1.00 87.44 91 SER A C 1
ATOM 729 O O . SER A 1 91 ? 0.437 8.133 2.041 1.00 87.44 91 SER A O 1
ATOM 731 N N . PRO A 1 92 ? -0.864 9.978 2.180 1.00 85.12 92 PRO A N 1
ATOM 732 C CA . PRO A 1 92 ? -1.619 9.510 3.341 1.00 85.12 92 PRO A CA 1
ATOM 733 C C . PRO A 1 92 ? -2.497 8.302 2.999 1.00 85.12 92 PRO A C 1
ATOM 735 O O . PRO A 1 92 ? -2.614 7.386 3.803 1.00 85.12 92 PRO A O 1
ATOM 738 N N . THR A 1 93 ? -3.043 8.240 1.780 1.00 87.94 93 THR A N 1
ATOM 739 C CA . THR A 1 93 ? -3.817 7.085 1.298 1.00 87.94 93 THR A CA 1
ATOM 740 C C . THR A 1 93 ? -2.992 5.806 1.319 1.00 87.94 93 THR A C 1
ATOM 742 O O . THR A 1 93 ? -3.404 4.816 1.911 1.00 87.94 93 THR A O 1
ATOM 745 N N . ARG A 1 94 ? -1.766 5.857 0.786 1.00 86.88 94 ARG A N 1
ATOM 746 C CA . ARG A 1 94 ? -0.863 4.705 0.776 1.00 86.88 94 ARG A CA 1
ATOM 747 C C . ARG A 1 94 ? -0.446 4.288 2.184 1.00 86.88 94 ARG A C 1
ATOM 749 O O . ARG A 1 94 ? -0.301 3.098 2.431 1.00 86.88 94 ARG A O 1
ATOM 756 N N . ALA A 1 95 ? -0.271 5.245 3.097 1.00 88.62 95 ALA A N 1
ATOM 757 C CA . ALA A 1 95 ? 0.014 4.941 4.497 1.00 88.62 95 ALA A CA 1
ATOM 758 C C . ALA A 1 95 ? -1.133 4.157 5.149 1.00 88.62 95 ALA A C 1
ATOM 760 O O . ALA A 1 95 ? -0.887 3.158 5.823 1.00 88.62 95 ALA A O 1
ATOM 761 N N . VAL A 1 96 ? -2.379 4.567 4.891 1.00 90.38 96 VAL A N 1
ATOM 762 C CA . VAL A 1 96 ? -3.582 3.884 5.382 1.00 90.38 96 VAL A CA 1
ATOM 763 C C . VAL A 1 96 ? -3.747 2.498 4.753 1.00 90.38 96 VAL A C 1
ATOM 765 O O . VAL A 1 96 ? -4.090 1.561 5.465 1.00 90.38 96 VAL A O 1
ATOM 768 N N . ASP A 1 97 ? -3.476 2.328 3.460 1.00 90.19 97 ASP A N 1
ATOM 769 C CA . ASP A 1 97 ? -3.599 1.018 2.801 1.00 90.19 97 ASP A CA 1
ATOM 770 C C . ASP A 1 97 ? -2.585 0.006 3.345 1.00 90.19 97 ASP A C 1
ATOM 772 O O . ASP A 1 97 ? -2.935 -1.139 3.634 1.00 90.19 97 ASP A O 1
ATOM 776 N N . VAL A 1 98 ? -1.341 0.440 3.570 1.00 90.19 98 VAL A N 1
ATOM 777 C CA . VAL A 1 98 ? -0.317 -0.399 4.211 1.00 90.19 98 VAL A CA 1
ATOM 778 C C . VAL A 1 98 ? -0.694 -0.696 5.664 1.00 90.19 98 VAL A C 1
ATOM 780 O O . VAL A 1 98 ? -0.532 -1.828 6.111 1.00 90.19 98 VAL A O 1
ATOM 783 N N . LEU A 1 99 ? -1.264 0.273 6.390 1.00 92.25 99 LEU A N 1
ATOM 784 C CA . LEU A 1 99 ? -1.754 0.061 7.755 1.00 92.25 99 LEU A CA 1
ATOM 785 C C . LEU A 1 99 ? -2.880 -0.984 7.799 1.00 92.25 99 LEU A C 1
ATOM 787 O O . LEU A 1 99 ? -2.883 -1.846 8.675 1.00 92.25 99 LEU A O 1
ATOM 791 N N . LYS A 1 100 ? -3.814 -0.942 6.841 1.00 92.19 100 LYS A N 1
ATOM 792 C CA . LYS A 1 100 ? -4.881 -1.943 6.687 1.00 92.19 100 LYS A CA 1
ATOM 793 C C . LYS A 1 100 ? -4.322 -3.332 6.418 1.00 92.19 100 LYS A C 1
ATOM 795 O O . LYS A 1 100 ? -4.752 -4.286 7.061 1.00 92.19 100 LYS A O 1
ATOM 800 N N . ALA A 1 101 ? -3.356 -3.443 5.510 1.00 89.62 101 ALA A N 1
ATOM 801 C CA . ALA A 1 101 ? -2.697 -4.712 5.229 1.00 89.62 101 ALA A CA 1
ATOM 802 C C . ALA A 1 101 ? -1.985 -5.270 6.474 1.00 89.62 101 ALA A C 1
ATOM 804 O O . ALA A 1 101 ? -2.163 -6.443 6.794 1.00 89.62 101 ALA A O 1
ATOM 805 N N . LEU A 1 102 ? -1.271 -4.419 7.222 1.00 90.44 102 LEU A N 1
ATOM 806 C CA . LEU A 1 102 ? -0.593 -4.798 8.464 1.00 90.44 102 LEU A CA 1
ATOM 807 C C . LEU A 1 102 ? -1.589 -5.254 9.544 1.00 90.44 102 LEU A C 1
ATOM 809 O O . LEU A 1 102 ? -1.378 -6.269 10.202 1.00 90.44 102 LEU A O 1
ATOM 813 N N . ALA A 1 103 ? -2.705 -4.541 9.712 1.00 91.06 103 ALA A N 1
ATOM 814 C CA . ALA A 1 103 ? -3.758 -4.933 10.648 1.00 91.06 103 ALA A CA 1
ATOM 815 C C . ALA A 1 103 ? -4.377 -6.291 10.281 1.00 91.06 103 ALA A C 1
ATOM 817 O O . ALA A 1 103 ? -4.615 -7.116 11.164 1.00 91.06 103 ALA A O 1
ATOM 818 N N . ALA A 1 104 ? -4.593 -6.544 8.986 1.00 89.56 104 ALA A N 1
ATOM 819 C CA . ALA A 1 104 ? -5.105 -7.817 8.489 1.00 89.56 104 ALA A CA 1
ATOM 820 C C . ALA A 1 104 ? -4.102 -8.966 8.674 1.00 89.56 104 ALA A C 1
ATOM 822 O O . ALA A 1 104 ? -4.498 -10.076 9.031 1.00 89.56 104 ALA A O 1
ATOM 823 N N . GLU A 1 105 ? -2.807 -8.709 8.476 1.00 88.69 105 GLU A N 1
ATOM 824 C CA . GLU A 1 105 ? -1.730 -9.672 8.735 1.00 88.69 105 GLU A CA 1
ATOM 825 C C . GLU A 1 105 ? -1.669 -10.063 10.219 1.00 88.69 105 GLU A C 1
ATOM 827 O O . GLU A 1 105 ? -1.518 -11.236 10.554 1.00 88.69 105 GLU A O 1
ATOM 832 N N . LYS A 1 106 ? -1.898 -9.097 11.116 1.00 87.94 106 LYS A N 1
ATOM 833 C CA . LYS A 1 106 ? -2.012 -9.316 12.566 1.00 87.94 106 LYS A CA 1
ATOM 834 C C . LYS A 1 106 ? -3.306 -10.030 12.987 1.00 87.94 106 LYS A C 1
ATOM 836 O O . LYS A 1 106 ? -3.478 -10.331 14.166 1.00 87.94 106 LYS A O 1
ATOM 841 N N . GLY A 1 107 ? -4.208 -10.320 12.046 1.00 86.50 107 GLY A N 1
ATOM 842 C CA . GLY A 1 107 ? -5.469 -11.024 12.289 1.00 86.50 107 GLY A CA 1
ATOM 843 C C . GLY A 1 107 ? -6.644 -10.120 12.671 1.00 86.50 107 GLY A C 1
ATOM 844 O O . GLY A 1 107 ? -7.678 -10.623 13.111 1.00 86.50 107 GLY A O 1
ATOM 845 N N . GLY A 1 108 ? -6.502 -8.801 12.523 1.00 89.81 108 GLY A N 1
ATOM 846 C CA . GLY A 1 108 ? -7.591 -7.842 12.694 1.00 89.81 108 GLY A CA 1
ATOM 847 C C . GLY A 1 108 ? -8.515 -7.828 11.481 1.00 89.81 108 GLY A C 1
ATOM 848 O O . GLY A 1 108 ? -8.082 -8.044 10.352 1.00 89.81 108 GLY A O 1
ATOM 849 N N . ASN A 1 109 ? -9.796 -7.549 11.707 1.00 91.44 109 ASN A N 1
ATOM 850 C CA . ASN A 1 109 ? -10.762 -7.318 10.629 1.00 91.44 109 ASN A CA 1
ATOM 851 C C . ASN A 1 109 ? -11.256 -5.863 10.599 1.00 91.44 109 ASN A C 1
ATOM 853 O O . ASN A 1 109 ? -11.959 -5.480 9.671 1.00 91.44 109 ASN A O 1
ATOM 857 N N . ALA A 1 110 ? -10.886 -5.037 11.576 1.00 92.00 110 ALA A N 1
ATOM 858 C CA . ALA A 1 110 ? -11.206 -3.621 11.604 1.00 92.00 110 ALA A CA 1
ATOM 859 C C . ALA A 1 110 ? -10.090 -2.799 12.260 1.00 92.00 110 ALA A C 1
ATOM 861 O O . ALA A 1 110 ? -9.254 -3.332 12.992 1.00 92.00 110 ALA A O 1
ATOM 862 N N . ILE A 1 111 ? -10.083 -1.494 11.984 1.00 92.38 111 ILE A N 1
ATOM 863 C CA . ILE A 1 111 ? -9.167 -0.533 12.611 1.00 92.38 111 ILE A CA 1
ATOM 864 C C . ILE A 1 111 ? -9.976 0.560 13.306 1.00 92.38 111 ILE A C 1
ATOM 866 O O . ILE A 1 111 ? -10.872 1.149 12.699 1.00 92.38 111 ILE A O 1
ATOM 870 N N . VAL A 1 112 ? -9.627 0.854 14.556 1.00 93.25 112 VAL A N 1
ATOM 871 C CA . VAL A 1 112 ? -10.160 1.986 15.331 1.00 93.25 112 VAL A CA 1
ATOM 872 C C . VAL A 1 112 ? -9.064 2.995 15.641 1.00 93.25 112 VAL A C 1
ATOM 874 O O . VAL A 1 112 ? -7.880 2.701 15.471 1.00 93.25 112 VAL A O 1
ATOM 877 N N . ASN A 1 113 ? -9.452 4.196 16.073 1.00 92.94 113 ASN A N 1
ATOM 878 C CA . ASN A 1 113 ? -8.527 5.301 16.349 1.00 92.94 113 ASN A CA 1
ATOM 879 C C . ASN A 1 113 ? -7.595 5.614 15.163 1.00 92.94 113 ASN A C 1
ATOM 881 O O . ASN A 1 113 ? -6.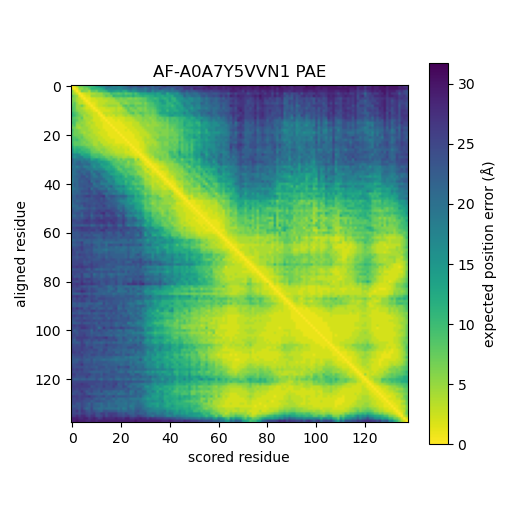434 5.984 15.350 1.00 92.94 113 ASN A O 1
ATOM 885 N N . LEU A 1 114 ? -8.095 5.438 13.932 1.00 92.50 114 LEU A N 1
ATOM 886 C CA . LEU A 1 114 ? -7.319 5.682 12.726 1.00 92.50 114 LEU A CA 1
ATOM 887 C C . LEU A 1 114 ? -6.953 7.165 12.631 1.00 92.50 114 LEU A C 1
ATOM 889 O O . LEU A 1 114 ? -7.823 8.030 12.516 1.00 92.50 114 LEU A O 1
ATOM 893 N N . ALA A 1 115 ? -5.657 7.442 12.590 1.00 91.38 115 ALA A N 1
ATOM 894 C CA . ALA A 1 115 ? -5.123 8.769 12.349 1.00 91.38 115 ALA A CA 1
ATOM 895 C C . ALA A 1 115 ? -4.010 8.700 11.304 1.00 91.38 115 ALA A C 1
ATOM 897 O O . ALA A 1 115 ? -3.124 7.850 11.374 1.00 91.38 115 ALA A O 1
ATOM 898 N N . SER A 1 116 ? -4.043 9.621 10.344 1.00 90.75 116 SER A N 1
ATOM 899 C CA . SER A 1 116 ? -2.961 9.831 9.383 1.00 90.75 116 SER A CA 1
ATOM 900 C C . SER A 1 116 ? -2.354 11.207 9.597 1.00 90.75 116 SER A C 1
ATOM 902 O O . SER A 1 116 ? -3.084 12.199 9.608 1.00 90.75 116 SER A O 1
ATOM 904 N N . GLU A 1 117 ? -1.035 11.277 9.718 1.00 89.88 117 GLU A N 1
ATOM 905 C CA . GLU A 1 117 ? -0.312 12.524 9.945 1.00 89.88 117 GLU A CA 1
ATOM 906 C C . GLU A 1 117 ? 0.811 12.689 8.921 1.00 89.88 117 GLU A C 1
ATOM 908 O O . GLU A 1 117 ? 1.438 11.720 8.478 1.00 89.88 117 GLU A O 1
ATOM 913 N N . ARG A 1 118 ? 1.063 13.937 8.520 1.00 88.25 118 ARG A N 1
ATOM 914 C CA . ARG A 1 118 ? 2.191 14.283 7.660 1.00 88.25 118 ARG A CA 1
ATOM 915 C C . ARG A 1 118 ? 3.365 14.711 8.532 1.00 88.25 118 ARG A C 1
ATOM 917 O O . ARG A 1 118 ? 3.279 15.716 9.227 1.00 88.25 118 ARG A O 1
ATOM 924 N N . LEU A 1 119 ? 4.457 13.957 8.478 1.00 87.88 119 LEU A N 1
ATOM 925 C CA . LEU A 1 119 ? 5.662 14.234 9.247 1.00 87.88 119 LEU A CA 1
ATOM 926 C C . LEU A 1 119 ? 6.419 15.458 8.700 1.00 87.88 119 LEU A C 1
ATOM 928 O O . LEU A 1 119 ? 6.364 15.735 7.496 1.00 87.88 119 LEU A O 1
ATOM 932 N N . PRO A 1 120 ? 7.244 16.112 9.544 1.00 85.00 120 PRO A N 1
ATOM 933 C CA . PRO A 1 120 ? 8.146 17.193 9.129 1.00 85.00 120 PRO A CA 1
ATOM 934 C C . PRO A 1 120 ? 9.131 16.789 8.022 1.00 85.00 120 PRO A C 1
ATOM 936 O O . PRO A 1 120 ? 9.641 17.633 7.295 1.00 85.00 120 PRO A O 1
ATOM 939 N N . THR A 1 121 ? 9.376 15.487 7.860 1.00 84.75 121 THR A N 1
ATOM 940 C CA . THR A 1 121 ? 10.218 14.903 6.805 1.00 84.75 121 THR A CA 1
ATOM 941 C C . THR A 1 121 ? 9.551 14.895 5.422 1.00 84.75 121 THR A C 1
ATOM 943 O O . THR A 1 121 ? 10.124 14.378 4.465 1.00 84.75 121 THR A O 1
ATOM 946 N N . GLY A 1 122 ? 8.323 15.416 5.301 1.00 83.88 122 GLY A N 1
ATOM 947 C CA . GLY A 1 122 ? 7.528 15.422 4.070 1.00 83.88 122 GLY A CA 1
ATOM 948 C C . GLY A 1 122 ? 6.817 14.097 3.773 1.00 83.88 122 GLY A C 1
ATOM 949 O O . GLY A 1 122 ? 6.005 14.033 2.845 1.00 83.88 122 GLY A O 1
ATOM 950 N N . LYS A 1 123 ? 7.085 13.056 4.571 1.00 90.12 123 LYS A N 1
ATOM 951 C CA . LYS A 1 123 ? 6.457 11.733 4.478 1.00 90.12 123 LYS A CA 1
ATOM 952 C C . LYS A 1 123 ? 5.173 11.669 5.311 1.00 90.12 123 LYS A C 1
ATOM 954 O O . LYS A 1 1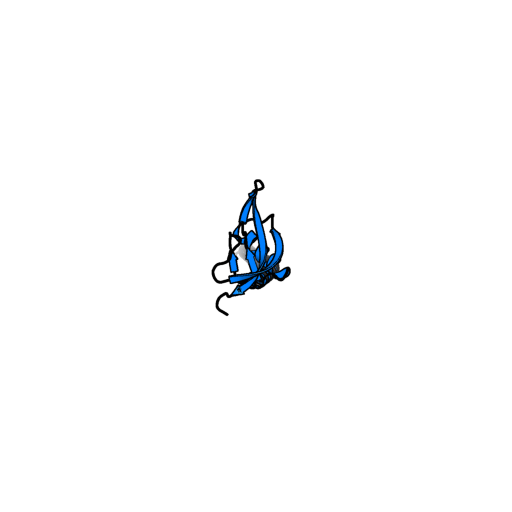23 ? 4.967 12.472 6.211 1.00 90.12 123 LYS A O 1
ATOM 959 N N . CYS A 1 124 ? 4.305 10.717 5.008 1.00 89.81 124 CYS A N 1
ATOM 960 C CA . CYS A 1 124 ? 3.061 10.454 5.721 1.00 89.81 124 CYS A CA 1
ATOM 961 C C . CYS A 1 124 ? 3.202 9.184 6.563 1.00 89.81 124 CYS A C 1
ATOM 963 O O . CYS A 1 124 ? 3.808 8.206 6.115 1.00 89.81 124 CYS A O 1
ATOM 965 N N . ALA A 1 125 ? 2.609 9.209 7.750 1.00 91.19 125 ALA A N 1
ATOM 966 C CA . ALA A 1 125 ? 2.420 8.053 8.611 1.00 91.19 125 ALA A CA 1
ATOM 967 C C . ALA A 1 125 ? 0.934 7.830 8.876 1.00 91.19 125 ALA A C 1
ATOM 969 O O . ALA A 1 125 ? 0.127 8.762 8.809 1.00 91.19 125 ALA A O 1
ATOM 970 N N . ALA A 1 126 ? 0.586 6.590 9.188 1.00 92.69 126 ALA A N 1
ATOM 971 C CA . ALA A 1 126 ? -0.737 6.215 9.646 1.00 92.69 126 ALA A CA 1
ATOM 972 C C . ALA A 1 126 ? -0.616 5.349 10.900 1.00 92.69 126 ALA A C 1
ATOM 974 O O . ALA A 1 126 ? 0.305 4.546 11.037 1.00 92.69 126 ALA A O 1
ATOM 975 N N . ARG A 1 127 ? -1.552 5.524 11.826 1.00 93.38 127 ARG A N 1
ATOM 976 C CA . ARG A 1 127 ? -1.626 4.770 13.076 1.00 93.38 127 ARG A CA 1
ATOM 977 C C . ARG A 1 127 ? -3.063 4.402 13.389 1.00 93.38 127 ARG A C 1
ATOM 979 O O . ARG A 1 127 ? -3.976 5.129 13.003 1.00 93.38 127 ARG A O 1
ATOM 986 N N . GLY A 1 128 ? -3.250 3.304 14.102 1.00 92.81 128 GLY A N 1
ATOM 987 C CA . GLY A 1 128 ? -4.552 2.879 14.602 1.00 92.81 128 GLY A CA 1
ATOM 988 C C . GLY A 1 128 ? -4.441 1.581 15.387 1.00 92.81 128 GLY A C 1
ATOM 989 O O . GLY A 1 128 ? -3.374 0.979 15.449 1.00 92.81 128 GLY A O 1
ATOM 990 N N . ASP A 1 129 ? -5.547 1.135 15.964 1.00 92.75 129 ASP A N 1
ATOM 991 C CA . ASP A 1 129 ? -5.604 -0.116 16.713 1.00 92.75 129 ASP A CA 1
ATOM 992 C C . ASP A 1 129 ? -6.307 -1.188 15.885 1.00 92.75 129 ASP A C 1
ATOM 994 O O . ASP A 1 129 ? -7.448 -1.005 15.449 1.00 92.75 129 ASP A O 1
ATOM 998 N N . ALA A 1 130 ? -5.633 -2.318 15.677 1.00 93.50 130 ALA A N 1
ATOM 999 C CA . ALA A 1 130 ? -6.214 -3.476 15.019 1.00 93.50 130 ALA A CA 1
ATOM 1000 C C . ALA A 1 13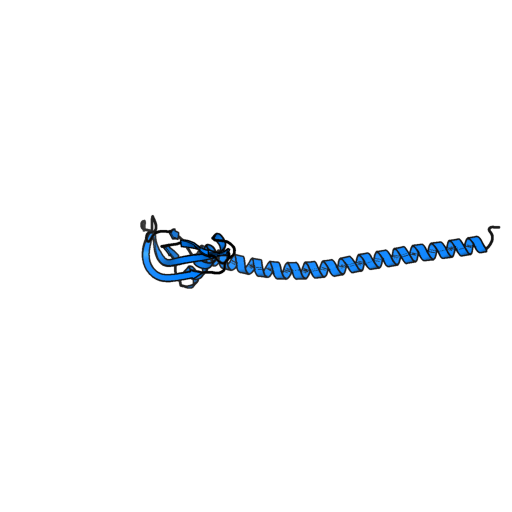0 ? -7.168 -4.189 15.984 1.00 93.50 130 ALA A C 1
ATOM 1002 O O . ALA A 1 130 ? -6.791 -4.596 17.089 1.00 93.50 130 ALA A O 1
ATOM 1003 N N . VAL A 1 131 ? -8.414 -4.357 15.556 1.00 92.94 131 VAL A N 1
ATOM 1004 C CA . VAL A 1 131 ? -9.482 -4.970 16.346 1.00 92.94 131 VAL A CA 1
ATOM 1005 C C . VAL A 1 131 ? -10.213 -6.043 15.543 1.00 92.94 131 VAL A C 1
ATOM 1007 O O . VAL A 1 131 ? -10.210 -6.052 14.310 1.00 92.94 131 VAL A O 1
ATOM 1010 N N . ILE A 1 132 ? -10.848 -6.959 16.269 1.00 91.75 132 ILE A N 1
ATOM 1011 C CA . ILE A 1 132 ? -11.823 -7.905 15.738 1.00 91.75 132 ILE A CA 1
ATOM 1012 C C . ILE A 1 132 ? -13.207 -7.385 16.094 1.00 91.75 132 ILE A C 1
ATOM 1014 O O . ILE A 1 132 ? -13.530 -7.237 17.274 1.00 91.75 132 ILE A O 1
ATOM 1018 N N . VAL A 1 133 ? -14.031 -7.142 15.084 1.00 90.31 133 VAL A N 1
ATOM 1019 C CA . VAL A 1 133 ? -15.413 -6.701 15.228 1.00 90.31 133 VAL A CA 1
ATOM 1020 C C . VAL A 1 133 ? -16.405 -7.721 14.688 1.00 90.31 133 VAL A C 1
ATOM 1022 O O . VAL A 1 133 ? -16.083 -8.528 13.812 1.00 90.31 133 VAL A O 1
ATOM 1025 N N . ARG A 1 134 ? -17.630 -7.656 15.205 1.00 89.69 134 ARG A N 1
ATOM 1026 C CA . ARG A 1 134 ? -18.809 -8.382 14.723 1.00 89.69 134 ARG A CA 1
ATOM 1027 C C . ARG A 1 134 ? -19.926 -7.384 14.434 1.00 89.69 134 ARG A C 1
ATOM 1029 O O . ARG A 1 134 ? -19.992 -6.349 15.088 1.00 89.69 134 ARG A O 1
ATOM 1036 N N . THR A 1 135 ? -20.778 -7.669 13.459 1.00 87.94 135 THR A N 1
ATOM 1037 C CA . THR A 1 135 ? -21.969 -6.858 13.172 1.00 87.94 135 THR A CA 1
ATOM 1038 C C . THR A 1 135 ? -22.929 -6.883 14.361 1.00 87.94 135 THR A C 1
ATOM 1040 O O . THR A 1 135 ? -23.115 -7.936 14.969 1.00 87.94 135 THR A O 1
ATOM 1043 N N . LEU A 1 136 ? -23.523 -5.736 14.695 1.00 81.38 136 LEU A N 1
ATOM 1044 C CA . LEU A 1 136 ? -24.510 -5.623 15.778 1.00 81.38 136 LEU A CA 1
ATOM 1045 C C . LEU A 1 136 ? -25.864 -6.274 15.430 1.00 81.38 136 LEU A C 1
ATOM 1047 O O . LEU A 1 136 ? -26.602 -6.628 16.340 1.00 81.38 136 LEU A O 1
ATOM 1051 N N . ASP A 1 137 ? -26.152 -6.479 14.142 1.00 69.25 137 ASP A N 1
ATOM 1052 C CA . ASP A 1 137 ? -27.443 -6.980 13.641 1.00 69.25 137 ASP A CA 1
ATOM 1053 C C . ASP A 1 137 ? -27.511 -8.518 13.467 1.00 69.25 137 ASP A C 1
ATOM 1055 O O . ASP A 1 137 ? -28.294 -9.006 12.652 1.00 69.25 137 ASP A O 1
ATOM 1059 N N . ALA A 1 138 ? -26.666 -9.287 14.168 1.00 53.25 138 ALA A N 1
ATOM 1060 C CA . ALA A 1 138 ? -26.631 -10.757 14.083 1.00 53.25 138 ALA A CA 1
ATOM 1061 C C . ALA A 1 138 ? -27.308 -11.443 15.276 1.00 53.25 138 ALA A C 1
ATOM 1063 O O . ALA A 1 138 ? -27.006 -11.052 16.426 1.00 53.25 138 ALA A O 1
#